Protein AF-X0TI00-F1 (afdb_monomer_lite)

Secondary structure (DSSP, 8-state):
--TTPPPP-EE-TT--EE-BHHHHHHHTTTTHHHHHHHHHHHHHTT--HHHHHHHHHHHHHHHHHHHHHHHHT-PPP-TTS-HHHHHHHHHHHHHHHHHHTT-----S-SS---EETTTTEE-

Radius of gyration: 17.73 Å; chains: 1; bounding box: 41×37×48 Å

Structure (mmCIF, N/CA/C/O backbone):
data_AF-X0TI00-F1
#
_entry.id   AF-X0TI00-F1
#
loop_
_atom_site.group_PDB
_atom_site.id
_atom_site.type_symbol
_atom_site.label_atom_id
_atom_site.label_alt_id
_atom_site.label_comp_id
_atom_site.label_asym_id
_atom_site.label_entity_id
_atom_site.label_seq_id
_atom_site.pdbx_PDB_ins_code
_atom_site.Cartn_x
_atom_site.Cartn_y
_atom_site.Cartn_z
_atom_site.occupancy
_atom_site.B_iso_or_equiv
_atom_site.auth_seq_id
_atom_site.auth_comp_id
_atom_site.auth_asym_id
_atom_site.auth_atom_id
_atom_site.pdbx_PDB_model_num
ATOM 1 N N . MET A 1 1 ? -0.101 10.094 4.290 1.00 63.88 1 MET A N 1
ATOM 2 C CA . MET A 1 1 ? 0.930 9.108 4.733 1.00 63.88 1 MET A CA 1
ATOM 3 C C . MET A 1 1 ? 2.326 9.574 4.322 1.00 63.88 1 MET A C 1
ATOM 5 O O . MET A 1 1 ? 2.470 10.049 3.206 1.00 63.88 1 MET A O 1
ATOM 9 N N . SER A 1 2 ? 3.356 9.437 5.170 1.00 66.12 2 SER A N 1
ATOM 10 C CA . SER A 1 2 ? 4.733 9.831 4.799 1.00 66.12 2 SER A CA 1
ATOM 11 C C . SER A 1 2 ? 5.463 8.713 4.049 1.00 66.12 2 SER A C 1
ATOM 13 O O . SER A 1 2 ? 5.504 7.576 4.520 1.00 66.12 2 SER A O 1
ATOM 15 N N . LYS A 1 3 ? 6.103 9.070 2.929 1.00 73.06 3 LYS A N 1
ATOM 16 C CA . LYS A 1 3 ? 6.924 8.1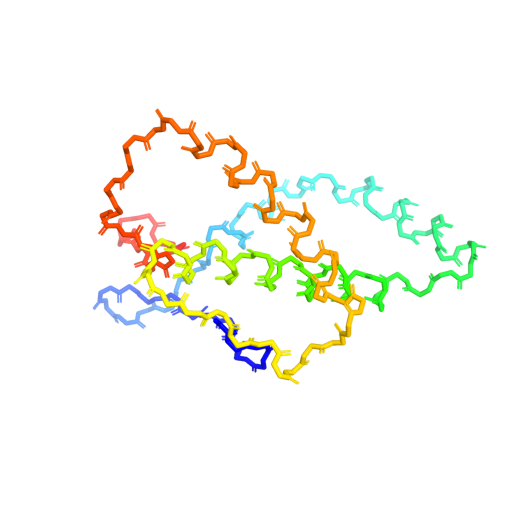96 2.071 1.00 73.06 3 LYS A CA 1
ATOM 17 C C . LYS A 1 3 ? 8.076 7.504 2.810 1.00 73.06 3 LYS A C 1
ATOM 19 O O . LYS A 1 3 ? 8.490 6.418 2.420 1.00 73.06 3 LYS A O 1
ATOM 24 N N . TYR A 1 4 ? 8.590 8.122 3.873 1.00 78.38 4 TYR A N 1
ATOM 25 C CA . TYR A 1 4 ? 9.766 7.644 4.610 1.00 78.38 4 TYR A CA 1
ATOM 26 C C . TYR A 1 4 ? 9.416 6.935 5.923 1.00 78.38 4 TYR A C 1
ATOM 28 O O . TYR A 1 4 ? 10.308 6.484 6.644 1.00 78.38 4 TYR A O 1
ATOM 36 N N . LYS A 1 5 ? 8.128 6.8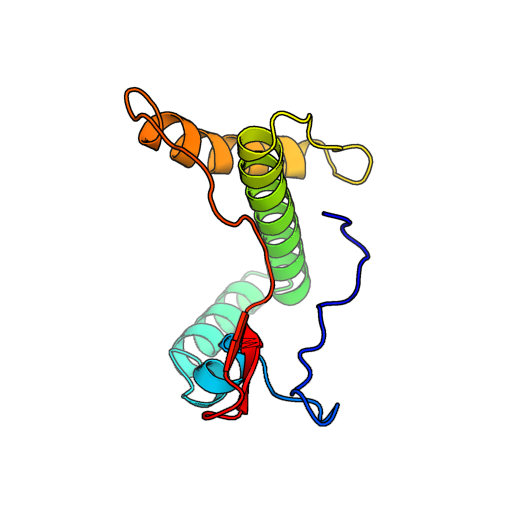47 6.276 1.00 78.06 5 LYS A N 1
ATOM 37 C CA . LYS A 1 5 ? 7.708 6.233 7.535 1.00 78.06 5 LYS A CA 1
ATOM 38 C C . LYS A 1 5 ? 7.875 4.717 7.449 1.00 78.06 5 LYS A C 1
ATOM 40 O O . LYS A 1 5 ? 7.387 4.077 6.522 1.00 78.06 5 LYS A O 1
ATOM 45 N N . ALA A 1 6 ? 8.545 4.139 8.444 1.00 79.44 6 ALA A N 1
ATOM 46 C CA . ALA A 1 6 ? 8.646 2.691 8.561 1.00 79.44 6 ALA A CA 1
ATOM 47 C C . ALA A 1 6 ? 7.251 2.057 8.690 1.00 79.44 6 ALA A C 1
ATOM 49 O O . ALA A 1 6 ? 6.353 2.632 9.311 1.00 79.44 6 ALA A O 1
ATOM 50 N N . HIS A 1 7 ? 7.098 0.851 8.139 1.00 80.44 7 HIS A N 1
ATOM 51 C CA . HIS A 1 7 ? 5.859 0.090 8.260 1.00 80.44 7 HIS A CA 1
ATOM 52 C C . HIS A 1 7 ? 5.487 -0.137 9.734 1.00 80.44 7 HIS A C 1
ATOM 54 O O . HIS A 1 7 ? 6.357 -0.326 10.595 1.00 80.44 7 HIS A O 1
ATOM 60 N N . GLN A 1 8 ? 4.185 -0.111 10.018 1.00 87.31 8 GLN A N 1
ATOM 61 C CA . GLN A 1 8 ? 3.651 -0.287 11.361 1.00 87.31 8 GLN A CA 1
ATOM 62 C C . GLN A 1 8 ? 4.031 -1.656 11.945 1.00 87.31 8 GLN A C 1
ATOM 64 O O . GLN A 1 8 ? 4.166 -2.655 11.241 1.00 87.31 8 GLN A O 1
ATOM 69 N N . ARG A 1 9 ? 4.213 -1.703 13.269 1.00 91.94 9 ARG A N 1
ATOM 70 C CA . ARG A 1 9 ? 4.375 -2.950 14.023 1.00 91.94 9 ARG A CA 1
ATOM 71 C C . ARG A 1 9 ? 3.106 -3.230 14.815 1.00 91.94 9 ARG A C 1
ATOM 73 O O . ARG A 1 9 ? 2.652 -2.360 15.556 1.00 91.94 9 ARG A O 1
ATOM 80 N N . TYR A 1 10 ? 2.595 -4.451 14.715 1.00 94.81 10 TYR A N 1
ATOM 81 C CA . TYR A 1 10 ? 1.411 -4.895 15.446 1.00 94.81 10 TYR A CA 1
AT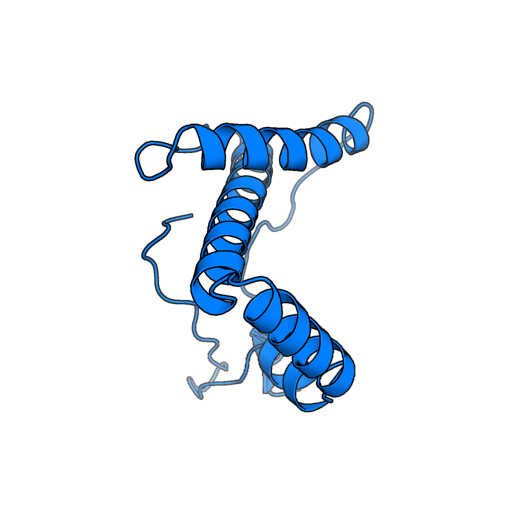OM 82 C C . TYR A 1 10 ? 1.801 -5.537 16.781 1.00 94.81 10 TYR A C 1
ATOM 84 O O . TYR A 1 10 ? 2.764 -6.308 16.862 1.00 94.81 10 TYR A O 1
ATOM 92 N N . ARG A 1 11 ? 1.056 -5.215 17.841 1.00 96.00 11 ARG A N 1
ATOM 93 C CA . ARG A 1 11 ? 1.316 -5.670 19.215 1.00 96.00 11 ARG A CA 1
ATOM 94 C C . ARG A 1 11 ? 0.037 -6.214 19.836 1.00 96.00 11 ARG A C 1
ATOM 96 O O . ARG A 1 11 ? -1.007 -5.588 19.716 1.00 96.00 11 ARG A O 1
ATOM 103 N N . LEU A 1 12 ? 0.122 -7.370 20.485 1.00 95.44 12 LEU A N 1
ATOM 104 C CA . LEU A 1 12 ? -0.980 -7.947 21.256 1.00 95.44 12 LEU A CA 1
ATOM 105 C C . LEU A 1 12 ? -1.193 -7.164 22.562 1.00 95.44 12 LEU A C 1
ATOM 107 O O . LEU A 1 12 ? -0.382 -6.314 22.931 1.00 95.44 12 LEU A O 1
ATOM 111 N N . ALA A 1 13 ? -2.267 -7.478 23.288 1.00 95.25 13 ALA A N 1
ATOM 112 C CA . ALA A 1 13 ? -2.588 -6.850 24.571 1.00 95.25 13 ALA A CA 1
ATOM 113 C C . ALA A 1 13 ? -1.490 -7.043 25.637 1.00 95.25 13 ALA A C 1
ATOM 115 O O . ALA A 1 13 ? -1.326 -6.195 26.508 1.00 95.25 13 ALA A O 1
ATOM 116 N N . ASP A 1 14 ? -0.707 -8.121 25.544 1.00 95.44 14 ASP A N 1
ATOM 117 C CA . ASP A 1 14 ? 0.457 -8.395 26.400 1.00 95.44 14 ASP A CA 1
ATOM 118 C C . ASP A 1 14 ? 1.765 -7.760 25.879 1.00 95.44 14 ASP A C 1
ATOM 120 O O . ASP A 1 14 ? 2.849 -8.057 26.376 1.00 95.44 14 ASP A O 1
ATOM 124 N N . ASN A 1 15 ? 1.668 -6.879 24.875 1.00 94.50 15 ASN A N 1
ATOM 125 C CA . ASN A 1 15 ? 2.770 -6.198 24.193 1.00 94.50 15 ASN A CA 1
ATOM 126 C C . ASN A 1 15 ? 3.673 -7.106 23.328 1.00 94.50 15 ASN A C 1
ATOM 128 O O . ASN A 1 15 ? 4.670 -6.634 22.763 1.00 94.50 15 ASN A O 1
ATOM 132 N N . THR A 1 16 ? 3.316 -8.383 23.156 1.00 96.12 16 THR A N 1
ATOM 133 C CA . THR A 1 16 ? 4.006 -9.297 22.238 1.00 96.12 16 THR A CA 1
ATOM 134 C C . THR A 1 16 ? 3.847 -8.819 20.796 1.00 96.12 16 THR A C 1
ATOM 136 O O . THR A 1 16 ? 2.748 -8.479 20.356 1.00 96.12 16 THR A O 1
ATOM 139 N N . ILE A 1 17 ? 4.941 -8.804 20.031 1.00 95.94 17 ILE A N 1
ATOM 140 C CA . ILE A 1 17 ? 4.906 -8.466 18.602 1.00 95.94 17 ILE A CA 1
ATOM 141 C C . ILE A 1 17 ? 4.238 -9.610 17.837 1.00 95.94 17 ILE A C 1
ATOM 143 O O . ILE A 1 17 ? 4.607 -10.771 18.008 1.00 95.94 17 ILE A O 1
ATOM 147 N N . CYS A 1 18 ? 3.291 -9.276 16.964 1.00 94.88 18 CYS A N 1
ATOM 148 C CA . CYS A 1 18 ? 2.615 -10.241 16.102 1.00 94.88 18 CYS A CA 1
ATOM 149 C C . CYS A 1 18 ? 2.802 -9.895 14.612 1.00 94.88 18 CYS A C 1
ATOM 151 O O . CYS A 1 18 ? 3.073 -8.738 14.276 1.00 94.88 18 CYS A O 1
ATOM 153 N N . PRO A 1 19 ? 2.725 -10.891 13.710 1.00 95.19 19 PRO A N 1
ATOM 154 C CA . PRO A 1 19 ? 2.868 -10.661 12.277 1.00 95.19 19 PRO A CA 1
ATOM 155 C C . PRO A 1 19 ? 1.679 -9.887 11.695 1.00 95.19 19 PRO A C 1
ATOM 157 O O . PRO A 1 19 ? 0.552 -9.987 12.181 1.00 95.19 19 PRO A O 1
ATOM 160 N N . GLY A 1 20 ? 1.945 -9.162 10.606 1.00 93.88 20 GLY A N 1
ATOM 161 C CA . GLY A 1 20 ? 0.912 -8.571 9.759 1.00 93.88 20 GLY A CA 1
ATOM 162 C C . GLY A 1 20 ? 0.169 -9.630 8.933 1.00 93.88 20 GLY A C 1
ATOM 163 O O . GLY A 1 20 ? 0.748 -10.674 8.613 1.00 93.88 20 GLY A O 1
ATOM 164 N N . VAL A 1 21 ? -1.071 -9.353 8.517 1.00 93.00 21 VAL A N 1
ATOM 165 C CA . VAL A 1 21 ? -1.860 -10.233 7.631 1.00 93.00 21 VAL A CA 1
ATOM 166 C C . VAL A 1 21 ? -1.062 -10.598 6.380 1.00 93.00 21 VAL A C 1
ATOM 168 O O . VAL A 1 21 ? -0.957 -11.774 6.037 1.00 93.00 21 VAL A O 1
ATOM 171 N N . THR A 1 22 ? -0.429 -9.612 5.742 1.00 88.56 22 THR A N 1
ATOM 172 C CA . THR A 1 22 ? 0.378 -9.800 4.527 1.00 88.56 22 THR A CA 1
ATOM 173 C C . THR A 1 22 ? 1.602 -10.684 4.756 1.00 88.56 22 THR A C 1
ATOM 175 O O . THR A 1 22 ? 1.965 -11.465 3.875 1.00 88.56 22 THR A O 1
ATOM 178 N N . THR A 1 23 ? 2.211 -10.631 5.944 1.00 90.44 23 THR A N 1
ATOM 179 C CA . THR A 1 23 ? 3.294 -11.543 6.335 1.00 90.44 23 THR A CA 1
ATOM 180 C C . THR A 1 23 ? 2.780 -12.976 6.420 1.00 90.44 23 THR A C 1
ATOM 182 O O . THR A 1 23 ? 3.393 -13.877 5.850 1.00 90.44 23 THR A O 1
ATOM 185 N N . VAL A 1 24 ? 1.640 -13.193 7.085 1.00 89.75 24 VAL A N 1
ATOM 186 C CA . VAL A 1 24 ? 1.034 -14.527 7.224 1.00 89.75 24 VAL A CA 1
ATOM 187 C C . VAL A 1 24 ? 0.654 -15.094 5.855 1.00 89.75 24 VAL A C 1
ATOM 189 O O . VAL A 1 24 ? 1.032 -16.217 5.526 1.00 89.75 24 VAL A O 1
ATOM 192 N N . THR A 1 25 ? -0.027 -14.316 5.010 1.00 87.00 25 THR A N 1
ATOM 193 C CA . THR A 1 25 ? -0.433 -14.772 3.671 1.00 87.00 25 THR A CA 1
ATOM 194 C C . THR A 1 25 ? 0.750 -14.903 2.712 1.00 87.00 25 THR A C 1
ATOM 196 O O . THR A 1 25 ? 0.742 -15.768 1.841 1.00 87.00 25 THR A O 1
ATOM 199 N N . GLY A 1 26 ? 1.806 -14.103 2.875 1.00 82.44 26 GLY A N 1
ATOM 200 C CA . GLY A 1 26 ? 3.027 -14.185 2.067 1.00 82.44 26 GLY A CA 1
ATOM 201 C C . GLY A 1 26 ? 3.804 -15.495 2.256 1.00 82.44 26 GLY A C 1
ATOM 202 O O . GLY A 1 26 ? 4.502 -15.951 1.339 1.00 82.44 26 GLY A O 1
ATOM 203 N N . ILE A 1 27 ? 3.647 -16.147 3.414 1.00 78.44 27 ILE A N 1
ATOM 204 C CA . ILE A 1 27 ? 4.192 -17.488 3.675 1.00 78.44 27 ILE A CA 1
ATOM 205 C C . ILE A 1 27 ? 3.498 -18.539 2.800 1.00 78.44 27 ILE A C 1
ATOM 207 O O . ILE A 1 27 ? 4.169 -19.452 2.322 1.00 78.44 27 ILE A O 1
ATOM 211 N N . LEU A 1 28 ? 2.207 -18.363 2.487 1.00 72.19 28 LEU A N 1
ATOM 212 C CA . LEU A 1 28 ? 1.437 -19.272 1.622 1.00 72.19 28 LEU A CA 1
ATOM 213 C C . LEU A 1 28 ? 1.947 -19.295 0.169 1.00 72.19 28 LEU A C 1
ATOM 215 O O . LEU A 1 28 ? 1.489 -20.096 -0.641 1.00 72.19 28 LEU A O 1
ATOM 219 N N . GLY A 1 29 ? 2.918 -18.440 -0.173 1.00 63.88 29 GLY A N 1
ATOM 220 C CA . GLY A 1 29 ? 3.723 -18.586 -1.385 1.00 63.88 29 GLY A CA 1
ATOM 221 C C . GLY A 1 29 ? 2.993 -18.249 -2.681 1.00 63.88 29 GLY A C 1
ATOM 222 O O . GLY A 1 29 ? 3.507 -18.577 -3.754 1.00 63.88 29 GLY A O 1
ATOM 223 N N . MET A 1 30 ? 1.833 -17.588 -2.597 1.00 61.22 30 MET A N 1
ATOM 224 C CA . MET A 1 30 ? 1.006 -17.264 -3.757 1.00 61.22 30 MET A CA 1
ATOM 225 C C . MET A 1 30 ? 1.850 -16.608 -4.857 1.00 61.22 30 MET A C 1
ATOM 227 O O . MET A 1 30 ? 2.482 -15.573 -4.658 1.00 61.22 30 MET A O 1
ATOM 231 N N . ASN A 1 31 ? 1.873 -17.252 -6.025 1.00 68.31 31 ASN A N 1
ATOM 232 C CA . ASN A 1 31 ? 2.479 -16.769 -7.267 1.00 68.31 31 ASN A CA 1
ATOM 233 C C . ASN A 1 31 ? 4.000 -16.510 -7.266 1.00 68.31 31 ASN A C 1
ATOM 235 O O . ASN A 1 31 ? 4.500 -15.960 -8.248 1.00 68.31 31 ASN A O 1
ATOM 239 N N . LYS A 1 32 ? 4.776 -16.967 -6.265 1.00 78.25 32 LYS A N 1
ATOM 240 C CA . LYS A 1 32 ? 6.243 -16.744 -6.230 1.00 78.25 32 LYS A CA 1
ATOM 241 C C . LYS A 1 32 ? 6.957 -17.232 -7.497 1.00 78.25 32 LYS A C 1
ATOM 243 O O . LYS A 1 32 ? 7.768 -16.504 -8.057 1.00 78.25 32 LYS A O 1
ATOM 248 N N . GLY A 1 33 ? 6.616 -18.420 -8.002 1.00 84.69 33 GLY A N 1
ATOM 249 C CA . GLY A 1 33 ? 7.233 -18.961 -9.222 1.00 84.69 33 GLY A CA 1
ATOM 250 C C . GLY A 1 33 ? 6.953 -18.127 -10.480 1.00 84.69 33 GLY A C 1
ATOM 251 O O . GLY A 1 33 ? 7.840 -17.938 -11.310 1.00 84.69 33 GLY A O 1
ATOM 252 N N . VAL A 1 34 ? 5.739 -17.584 -10.608 1.00 88.81 34 VAL A N 1
ATOM 253 C CA . VAL A 1 34 ? 5.352 -16.728 -11.742 1.00 88.81 34 VAL A CA 1
ATOM 254 C C . VAL A 1 34 ? 6.041 -15.366 -11.645 1.00 88.81 34 VAL A C 1
ATOM 256 O O . VAL A 1 34 ? 6.575 -14.880 -12.640 1.00 88.81 34 VAL A O 1
ATOM 259 N N . LEU A 1 35 ? 6.100 -14.783 -10.444 1.00 89.62 35 LEU A N 1
ATOM 260 C CA . LEU A 1 35 ? 6.757 -13.498 -10.202 1.00 89.62 35 LEU A CA 1
ATOM 261 C C . LEU A 1 35 ? 8.274 -13.565 -10.423 1.00 89.62 35 LEU A C 1
ATOM 263 O O . LEU A 1 35 ? 8.838 -12.636 -10.992 1.00 89.62 35 LEU A O 1
ATOM 267 N N . VAL A 1 36 ? 8.929 -14.676 -10.068 1.00 91.38 36 VAL A N 1
ATOM 268 C CA . VAL A 1 36 ? 10.359 -14.889 -10.362 1.00 91.38 36 VAL A CA 1
ATOM 269 C C . VAL A 1 36 ? 10.614 -14.925 -11.871 1.00 91.38 36 VAL A C 1
ATOM 271 O O . VAL A 1 36 ? 11.535 -14.268 -12.354 1.00 91.38 36 VAL A O 1
ATOM 274 N N . ARG A 1 37 ? 9.779 -15.640 -12.641 1.00 94.00 37 ARG A N 1
ATOM 275 C CA . ARG A 1 37 ? 9.889 -15.665 -14.112 1.00 94.00 37 ARG A CA 1
ATOM 276 C C . ARG A 1 37 ? 9.655 -14.285 -14.723 1.00 94.00 37 ARG A C 1
ATOM 278 O O . ARG A 1 37 ? 10.375 -13.895 -15.636 1.00 94.00 37 ARG A O 1
ATOM 285 N N . TRP A 1 38 ? 8.670 -13.543 -14.216 1.00 94.88 38 TRP A N 1
ATOM 286 C CA . TRP A 1 38 ? 8.414 -12.167 -14.638 1.00 94.88 38 TRP A CA 1
ATOM 287 C C . TRP A 1 38 ? 9.614 -11.254 -14.362 1.00 94.88 38 TRP A C 1
ATOM 289 O O . TRP A 1 38 ? 10.051 -10.557 -15.275 1.00 94.88 38 TRP A O 1
ATOM 299 N N . ALA A 1 39 ? 10.181 -11.310 -13.152 1.00 94.38 39 ALA A N 1
ATOM 300 C CA . ALA A 1 39 ? 11.332 -10.500 -12.761 1.00 94.38 39 ALA A CA 1
ATOM 301 C C . ALA A 1 39 ? 12.559 -10.805 -13.635 1.00 94.38 39 ALA A C 1
ATOM 303 O O . ALA A 1 39 ? 13.233 -9.889 -14.100 1.00 94.38 39 ALA A O 1
ATOM 304 N N . ASN A 1 40 ? 12.809 -12.086 -13.928 1.00 95.94 40 ASN A N 1
ATOM 305 C CA . ASN A 1 40 ? 13.880 -12.482 -14.839 1.00 95.94 40 ASN A CA 1
ATOM 306 C C . ASN A 1 40 ? 13.654 -11.949 -16.260 1.00 95.94 40 ASN A C 1
ATOM 308 O O . ASN A 1 40 ? 14.580 -11.394 -16.844 1.00 95.94 40 ASN A O 1
ATOM 312 N N . ARG A 1 41 ? 12.429 -12.059 -16.790 1.00 97.44 41 ARG A N 1
ATOM 313 C CA . ARG A 1 41 ? 12.098 -11.558 -18.129 1.00 97.44 41 ARG A CA 1
ATOM 314 C C . ARG A 1 41 ? 12.377 -10.060 -18.261 1.00 97.44 41 ARG A C 1
ATOM 316 O O . ARG A 1 41 ? 13.080 -9.671 -19.183 1.00 97.44 41 ARG A O 1
ATOM 323 N N . ILE A 1 42 ? 11.879 -9.233 -17.341 1.00 96.88 42 ILE A N 1
ATOM 324 C CA . ILE A 1 42 ? 12.122 -7.781 -17.411 1.00 96.88 42 ILE A CA 1
ATOM 325 C C . ILE A 1 42 ? 13.602 -7.436 -17.181 1.00 96.88 42 ILE A C 1
ATOM 327 O O . ILE A 1 42 ? 14.112 -6.495 -17.780 1.00 96.88 42 ILE A O 1
ATOM 331 N N . GLY A 1 43 ? 14.320 -8.238 -16.388 1.00 97.00 43 GLY A N 1
ATOM 332 C CA . GLY A 1 43 ? 15.771 -8.120 -16.242 1.00 97.00 43 GLY A CA 1
ATOM 333 C C . GLY A 1 43 ? 16.521 -8.383 -17.552 1.00 97.00 43 GLY A C 1
ATOM 334 O O . GLY A 1 43 ? 17.436 -7.638 -17.892 1.00 97.00 43 GLY A O 1
ATOM 335 N N . LEU A 1 44 ? 16.101 -9.391 -18.327 1.00 97.44 44 LEU A N 1
ATOM 336 C CA . LEU A 1 44 ? 16.640 -9.668 -19.667 1.00 97.44 44 LEU A CA 1
ATOM 337 C C . LEU A 1 44 ? 16.306 -8.561 -20.682 1.00 97.44 44 LEU A C 1
ATOM 339 O O . LEU A 1 44 ? 17.053 -8.371 -21.637 1.00 97.44 44 LEU A O 1
ATOM 343 N N . GLU A 1 45 ? 15.231 -7.802 -20.459 1.00 97.44 45 GLU A N 1
ATOM 344 C CA . GLU A 1 45 ? 14.885 -6.587 -21.217 1.00 97.44 45 GLU A CA 1
ATOM 345 C C . GLU A 1 45 ? 15.717 -5.356 -20.781 1.00 97.44 45 GLU A C 1
ATOM 347 O O . GLU A 1 45 ? 15.540 -4.265 -21.319 1.00 97.44 45 GLU A O 1
ATOM 352 N N . GLY A 1 46 ? 16.635 -5.511 -19.816 1.00 97.25 46 GLY A N 1
ATOM 353 C CA . GLY A 1 46 ? 17.497 -4.439 -19.309 1.00 97.25 46 GLY A CA 1
ATOM 354 C C . GLY A 1 46 ? 16.860 -3.573 -18.216 1.00 97.25 46 GLY A C 1
ATOM 355 O O . GLY A 1 46 ? 17.401 -2.522 -17.874 1.00 97.25 46 GLY A O 1
ATOM 356 N N . ILE A 1 47 ? 15.720 -3.989 -17.658 1.00 97.38 47 ILE A N 1
ATOM 357 C CA . ILE A 1 47 ? 15.013 -3.260 -16.602 1.00 97.38 47 ILE A CA 1
ATOM 358 C C . ILE A 1 47 ? 15.476 -3.761 -15.232 1.00 97.38 47 ILE A C 1
ATOM 360 O O . ILE A 1 47 ? 15.344 -4.938 -14.901 1.00 97.38 47 ILE A O 1
ATOM 364 N N . ASP A 1 48 ? 15.947 -2.842 -14.390 1.00 96.62 48 ASP A N 1
ATOM 365 C CA . ASP A 1 48 ? 16.181 -3.109 -12.970 1.00 96.62 48 ASP A CA 1
ATOM 366 C C . ASP A 1 48 ? 14.832 -3.316 -12.260 1.00 96.62 48 ASP A C 1
ATOM 368 O O . ASP A 1 48 ? 14.092 -2.364 -11.984 1.00 96.62 48 ASP A O 1
ATOM 372 N N . SER A 1 49 ? 14.493 -4.580 -11.992 1.00 94.69 49 SER A N 1
ATOM 373 C CA . SER A 1 49 ? 13.210 -4.965 -11.403 1.00 94.69 49 SER A CA 1
ATOM 374 C C . SER A 1 49 ? 12.983 -4.353 -10.023 1.00 94.69 49 SER A C 1
ATOM 376 O O . SER A 1 49 ? 11.842 -4.046 -9.685 1.00 94.69 49 SER A O 1
ATOM 378 N N . SER A 1 50 ? 14.045 -4.155 -9.237 1.00 93.88 50 SER A N 1
ATOM 379 C CA . SER A 1 50 ? 13.943 -3.596 -7.887 1.00 93.88 50 SER A CA 1
ATOM 380 C C . SER A 1 50 ? 13.519 -2.133 -7.960 1.00 93.88 50 SER A C 1
ATOM 382 O O . SER A 1 50 ? 12.480 -1.762 -7.419 1.00 93.88 50 SER A O 1
ATOM 384 N N . LYS A 1 51 ? 14.232 -1.327 -8.760 1.00 95.19 51 LYS A N 1
ATOM 385 C CA . LYS A 1 51 ? 13.868 0.084 -8.985 1.00 95.19 51 LYS A CA 1
ATOM 386 C C . LYS A 1 51 ? 12.491 0.234 -9.622 1.00 95.19 51 LYS A C 1
ATOM 388 O O . LYS A 1 51 ? 11.749 1.159 -9.291 1.00 95.19 51 LYS A O 1
ATOM 393 N N . TYR A 1 52 ? 12.144 -0.666 -10.543 1.00 94.88 52 TYR A N 1
ATOM 394 C CA . TYR A 1 52 ? 10.832 -0.664 -11.178 1.00 94.88 52 TYR A CA 1
ATOM 395 C C . TYR A 1 52 ? 9.717 -0.856 -10.146 1.00 94.88 52 TYR A C 1
ATOM 397 O O . TYR A 1 52 ? 8.768 -0.069 -10.125 1.00 94.88 52 TYR A O 1
ATOM 405 N N . VAL A 1 53 ? 9.830 -1.875 -9.288 1.00 93.62 53 VAL A N 1
ATOM 406 C CA . VAL A 1 53 ? 8.836 -2.172 -8.248 1.00 93.62 53 VAL A CA 1
ATOM 407 C C . VAL A 1 53 ? 8.767 -1.047 -7.217 1.00 93.62 53 VAL A C 1
ATOM 409 O O . VAL A 1 53 ? 7.660 -0.618 -6.905 1.00 93.62 53 VAL A O 1
ATOM 412 N N . ASP A 1 54 ? 9.899 -0.496 -6.774 1.00 93.00 54 ASP A N 1
ATOM 413 C CA . ASP A 1 54 ? 9.935 0.617 -5.810 1.00 93.00 54 ASP A CA 1
ATOM 414 C C . ASP A 1 54 ? 9.234 1.875 -6.347 1.00 93.00 54 ASP A C 1
ATOM 416 O O . ASP A 1 54 ? 8.461 2.533 -5.640 1.00 93.00 54 ASP A O 1
ATOM 420 N N . SER A 1 55 ? 9.427 2.181 -7.635 1.00 93.62 55 SER A N 1
ATOM 421 C CA . SER A 1 55 ? 8.689 3.255 -8.308 1.00 93.62 55 SER A CA 1
ATOM 422 C C . SER A 1 55 ? 7.182 2.978 -8.327 1.00 93.62 55 SER A C 1
ATOM 424 O O . SER A 1 55 ? 6.386 3.878 -8.060 1.00 93.62 55 SER A O 1
ATOM 426 N N . LYS A 1 56 ? 6.751 1.736 -8.602 1.00 95.31 56 LYS A N 1
ATOM 427 C CA . LYS A 1 56 ? 5.316 1.396 -8.573 1.00 95.31 56 LYS A CA 1
ATOM 428 C C . LYS A 1 56 ? 4.741 1.431 -7.157 1.00 95.31 56 LYS A C 1
ATOM 430 O O . LYS A 1 56 ? 3.613 1.887 -6.996 1.00 95.31 56 LYS A O 1
ATOM 435 N N . ALA A 1 57 ? 5.506 1.004 -6.156 1.00 93.62 57 ALA A N 1
ATOM 436 C CA . ALA A 1 57 ? 5.112 1.070 -4.754 1.00 93.62 57 ALA A CA 1
ATOM 437 C C . ALA A 1 57 ? 4.907 2.524 -4.307 1.00 93.62 57 ALA A C 1
ATOM 439 O O . ALA A 1 57 ? 3.895 2.827 -3.688 1.00 93.62 57 ALA A O 1
ATOM 440 N N . THR A 1 58 ? 5.799 3.438 -4.706 1.00 94.69 58 THR A N 1
ATOM 441 C CA . THR A 1 58 ? 5.671 4.879 -4.419 1.00 94.69 58 THR A CA 1
ATOM 442 C C . THR A 1 58 ? 4.360 5.453 -4.964 1.00 94.69 58 THR A C 1
ATOM 444 O O . THR A 1 58 ? 3.636 6.138 -4.244 1.00 94.69 58 THR A O 1
ATOM 447 N N . ILE A 1 59 ? 4.021 5.124 -6.213 1.00 96.56 59 ILE A N 1
ATOM 448 C CA . ILE A 1 59 ? 2.772 5.560 -6.857 1.00 96.56 59 ILE A CA 1
ATOM 449 C C . ILE A 1 59 ? 1.548 4.988 -6.135 1.00 96.56 59 ILE A C 1
ATOM 451 O O . ILE A 1 59 ? 0.583 5.710 -5.900 1.00 96.56 59 ILE A O 1
ATOM 455 N N . GLY A 1 60 ? 1.591 3.705 -5.763 1.00 95.25 60 GLY A N 1
ATOM 456 C CA . GLY A 1 60 ? 0.520 3.060 -5.002 1.00 95.25 60 GLY A CA 1
ATOM 457 C C . GLY A 1 60 ? 0.295 3.721 -3.641 1.00 95.25 60 GLY A C 1
ATOM 458 O O . GLY A 1 60 ? -0.840 4.042 -3.302 1.00 95.25 60 GLY A O 1
ATOM 459 N N . THR A 1 61 ? 1.369 4.001 -2.901 1.00 94.56 61 THR A N 1
ATOM 460 C CA . THR A 1 61 ? 1.310 4.708 -1.613 1.00 94.56 61 THR A CA 1
ATOM 461 C C . THR A 1 61 ? 0.651 6.077 -1.749 1.00 94.56 61 THR A C 1
ATOM 463 O O . THR A 1 61 ? -0.219 6.416 -0.948 1.00 94.56 61 THR A O 1
ATOM 466 N N . LEU A 1 62 ? 1.019 6.855 -2.773 1.00 96.75 62 LEU A N 1
ATOM 467 C CA . LEU A 1 62 ? 0.414 8.167 -2.997 1.00 96.75 62 LEU A CA 1
ATOM 468 C C . LEU A 1 62 ? -1.066 8.055 -3.394 1.00 96.75 62 LEU A C 1
ATOM 470 O O . LEU A 1 62 ? -1.886 8.813 -2.889 1.00 96.75 62 LEU A O 1
ATOM 474 N N . ALA A 1 63 ? -1.432 7.082 -4.233 1.00 97.38 63 ALA A N 1
ATOM 475 C CA . ALA A 1 63 ? -2.829 6.856 -4.604 1.00 97.38 63 ALA A CA 1
ATOM 476 C C . ALA A 1 63 ? -3.698 6.481 -3.388 1.00 97.38 63 ALA A C 1
ATOM 478 O O . ALA A 1 63 ? -4.810 6.986 -3.246 1.00 97.38 63 ALA A O 1
ATOM 479 N N . HIS A 1 64 ? -3.184 5.637 -2.485 1.00 96.06 64 HIS A N 1
ATOM 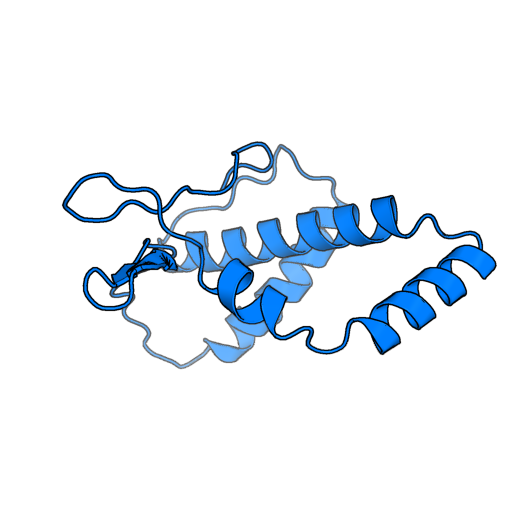480 C CA . HIS A 1 64 ? -3.853 5.323 -1.218 1.00 96.06 64 HIS A CA 1
ATOM 481 C C . HIS A 1 64 ? -3.986 6.556 -0.318 1.00 96.06 64 HIS A C 1
ATOM 483 O O . HIS A 1 64 ? -5.049 6.761 0.270 1.00 96.06 64 HIS A O 1
ATOM 489 N N . ALA A 1 65 ? -2.946 7.394 -0.238 1.00 96.12 65 ALA A N 1
ATOM 490 C CA . ALA A 1 65 ? -3.009 8.653 0.499 1.00 96.12 65 ALA A CA 1
ATOM 491 C C . ALA A 1 65 ? -4.105 9.574 -0.060 1.00 96.12 65 ALA A C 1
ATOM 493 O O . ALA A 1 65 ? -4.940 10.023 0.708 1.00 96.12 65 ALA A O 1
ATOM 494 N N . MET A 1 66 ? -4.198 9.742 -1.383 1.00 97.31 66 MET A N 1
ATOM 495 C CA . MET A 1 66 ? -5.247 10.548 -2.029 1.00 97.31 66 MET A CA 1
ATOM 496 C C . MET A 1 66 ? -6.667 10.108 -1.663 1.00 97.31 66 MET A C 1
ATOM 498 O O . MET A 1 66 ? -7.519 10.937 -1.347 1.00 97.31 66 MET A O 1
ATOM 502 N N . VAL A 1 67 ? -6.930 8.800 -1.677 1.00 97.25 67 VAL A N 1
ATOM 503 C CA . VAL A 1 67 ? -8.243 8.264 -1.291 1.00 97.25 67 VAL A CA 1
ATOM 504 C C . VAL A 1 67 ? -8.501 8.450 0.206 1.00 97.25 67 VAL A C 1
ATOM 506 O O . VAL A 1 67 ? -9.588 8.874 0.590 1.00 97.25 67 VAL A O 1
ATOM 509 N N . THR A 1 68 ? -7.503 8.164 1.042 1.00 96.19 68 THR A N 1
ATOM 510 C CA . THR A 1 68 ? -7.576 8.313 2.504 1.00 96.19 68 THR A CA 1
ATOM 511 C C . THR A 1 68 ? -7.868 9.755 2.901 1.00 96.19 68 THR A C 1
ATOM 513 O O . THR A 1 68 ? -8.833 10.019 3.614 1.00 96.19 68 THR A O 1
ATOM 516 N N . ASP A 1 69 ? -7.069 10.685 2.390 1.00 96.06 69 ASP A N 1
ATOM 517 C CA . ASP A 1 69 ? -7.143 12.108 2.693 1.00 96.06 69 ASP A CA 1
ATOM 518 C C . ASP A 1 69 ? -8.481 12.687 2.210 1.00 96.06 69 ASP A C 1
ATOM 520 O O . ASP A 1 69 ? -9.143 13.414 2.949 1.00 96.06 69 ASP A O 1
ATOM 524 N N . LYS A 1 70 ? -8.970 12.258 1.034 1.00 95.25 70 LYS A N 1
ATOM 525 C CA . LYS A 1 70 ? -10.318 12.602 0.564 1.00 95.25 70 LYS A CA 1
ATOM 526 C C . LYS A 1 70 ? -11.407 12.148 1.533 1.00 95.25 70 LYS A C 1
ATOM 528 O O . LYS A 1 70 ? -12.294 12.937 1.851 1.00 95.25 70 LYS A O 1
ATOM 533 N N . LEU A 1 71 ? -11.366 10.891 1.976 1.00 95.19 71 LEU A N 1
ATOM 534 C CA . LEU A 1 71 ? -12.341 10.352 2.931 1.00 95.19 71 LEU A CA 1
ATOM 535 C C . LEU A 1 71 ? -12.278 11.074 4.286 1.00 95.19 71 LEU A C 1
ATOM 537 O O . LEU A 1 71 ? -13.283 11.150 4.987 1.00 95.19 71 LEU A O 1
ATOM 541 N N . GLN A 1 72 ? -11.116 11.627 4.635 1.00 94.50 72 GLN A N 1
ATOM 542 C CA . GLN A 1 72 ? -10.899 12.451 5.826 1.00 94.50 72 GLN A CA 1
ATOM 543 C C . GLN A 1 72 ? -11.218 13.943 5.613 1.00 94.50 72 GLN A C 1
ATOM 545 O O . GLN A 1 72 ? -11.218 14.706 6.578 1.00 94.50 72 GLN A O 1
ATOM 550 N N . GLY A 1 73 ? -11.500 14.374 4.379 1.00 93.56 73 GLY A N 1
ATOM 551 C CA . GLY A 1 73 ? -11.775 15.771 4.041 1.00 93.56 73 GLY A CA 1
ATOM 552 C C . GLY A 1 73 ? -10.546 16.688 4.066 1.00 93.56 73 GLY A C 1
ATOM 553 O O . GLY A 1 73 ? -10.702 17.892 4.265 1.00 93.56 73 GLY A O 1
ATOM 554 N N . ILE A 1 74 ? -9.340 16.144 3.883 1.00 94.75 74 ILE A N 1
ATOM 555 C CA . ILE A 1 74 ? -8.076 16.895 3.847 1.00 94.75 74 ILE A CA 1
ATOM 556 C C . ILE A 1 74 ? -7.394 16.785 2.476 1.00 94.75 74 ILE A C 1
ATOM 558 O O . ILE A 1 74 ? -7.681 15.884 1.689 1.00 94.75 74 ILE A O 1
ATOM 562 N N . GLU A 1 75 ? -6.487 17.717 2.178 1.00 94.62 75 GLU A N 1
ATOM 563 C CA . GLU A 1 75 ? -5.677 17.671 0.957 1.00 94.62 75 GLU A CA 1
ATOM 564 C C . GLU A 1 75 ? -4.437 16.789 1.134 1.00 94.62 75 GLU A C 1
ATOM 566 O O . GLU A 1 75 ? -3.777 16.811 2.175 1.00 94.62 75 GLU A O 1
ATOM 571 N N . THR A 1 76 ? -4.090 16.048 0.081 1.00 95.75 76 THR A N 1
ATOM 572 C CA . THR A 1 76 ? -2.890 15.211 0.062 1.00 95.75 76 THR A CA 1
ATOM 573 C C . THR A 1 76 ? -1.637 16.032 -0.190 1.00 95.75 76 THR A C 1
ATOM 575 O O . THR A 1 76 ? -1.495 16.678 -1.228 1.00 95.75 76 THR A O 1
ATOM 578 N N . ASP A 1 77 ? -0.677 15.930 0.728 1.00 94.50 77 ASP A N 1
ATOM 579 C CA . ASP A 1 77 ? 0.660 16.485 0.541 1.00 94.50 77 ASP A CA 1
ATOM 580 C C . ASP A 1 77 ? 1.447 15.676 -0.502 1.00 94.50 77 ASP A 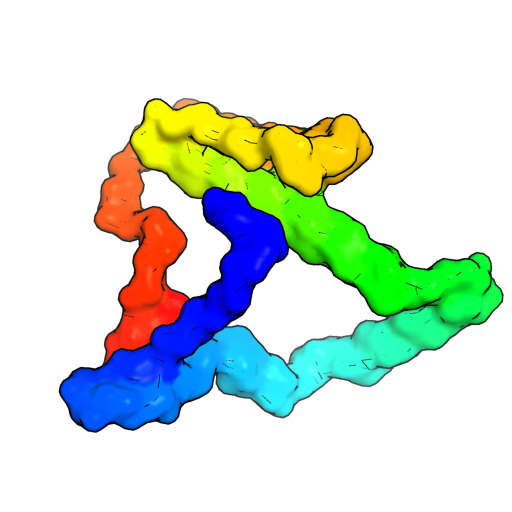C 1
ATOM 582 O O . ASP A 1 77 ? 1.720 14.482 -0.339 1.00 94.50 77 ASP A O 1
ATOM 586 N N . THR A 1 78 ? 1.818 16.354 -1.586 1.00 95.44 78 THR A N 1
ATOM 587 C CA . THR A 1 78 ? 2.539 15.787 -2.731 1.00 95.44 78 THR A CA 1
ATOM 588 C C . THR A 1 78 ? 3.980 16.291 -2.846 1.00 95.44 78 THR A C 1
ATOM 590 O O . THR A 1 78 ? 4.680 15.921 -3.788 1.00 95.44 78 THR A O 1
ATOM 593 N N . SER A 1 79 ? 4.457 17.092 -1.888 1.00 94.12 79 SER A N 1
ATOM 594 C CA . SER A 1 79 ? 5.753 17.786 -1.956 1.00 94.12 79 SER A CA 1
ATOM 595 C C . SER A 1 79 ? 6.969 16.861 -2.145 1.00 94.12 79 SER A C 1
ATOM 597 O O . SER A 1 79 ? 7.931 17.234 -2.816 1.00 94.12 79 SER A O 1
ATOM 599 N N . ASP A 1 80 ? 6.904 15.633 -1.623 1.00 91.81 80 ASP A N 1
ATOM 600 C CA . ASP A 1 80 ? 7.963 14.611 -1.695 1.00 91.81 80 ASP A CA 1
ATOM 601 C C . ASP A 1 80 ? 7.927 13.721 -2.961 1.00 91.81 80 ASP A C 1
ATOM 603 O O . ASP A 1 80 ? 8.709 12.759 -3.094 1.00 91.81 80 ASP A O 1
ATOM 607 N N . TYR A 1 81 ? 6.997 13.987 -3.881 1.00 94.38 81 TYR A N 1
ATOM 608 C CA . TYR A 1 81 ? 6.723 13.144 -5.043 1.00 94.38 81 TYR A CA 1
ATOM 609 C C . TYR A 1 81 ? 7.081 13.845 -6.351 1.00 94.38 81 TYR A C 1
ATOM 611 O O . TYR A 1 81 ? 6.939 15.056 -6.508 1.00 94.38 81 TYR A O 1
ATOM 619 N N . SER A 1 82 ? 7.560 13.068 -7.325 1.00 96.06 82 SER A N 1
ATOM 620 C CA . SER A 1 82 ? 7.798 13.617 -8.658 1.00 96.06 82 SER A CA 1
ATOM 621 C C . SER A 1 82 ? 6.469 13.869 -9.369 1.00 96.06 82 SER A C 1
ATOM 623 O O . SER A 1 82 ? 5.482 13.180 -9.116 1.00 96.06 82 SER A O 1
ATOM 625 N N . LYS A 1 83 ? 6.455 14.789 -10.340 1.00 97.25 83 LYS A N 1
ATOM 626 C CA . LYS A 1 83 ? 5.267 15.031 -11.174 1.00 97.25 83 LYS A CA 1
ATOM 627 C C . LYS A 1 83 ? 4.717 13.744 -11.801 1.00 97.25 83 LYS A C 1
ATOM 629 O O . LYS A 1 83 ? 3.520 13.514 -11.785 1.00 97.25 83 LYS A O 1
ATOM 634 N N . ASN A 1 84 ? 5.596 12.871 -12.292 1.00 97.12 84 ASN A N 1
ATOM 635 C CA . ASN A 1 84 ? 5.179 11.596 -12.869 1.00 97.12 84 ASN A CA 1
ATOM 636 C C . ASN A 1 84 ? 4.570 10.639 -11.827 1.00 97.12 84 ASN A C 1
ATOM 638 O O . ASN A 1 84 ? 3.690 9.853 -12.171 1.00 97.12 84 ASN A O 1
ATOM 642 N N . ASP A 1 85 ? 5.024 10.676 -10.571 1.00 96.81 85 ASP A N 1
ATOM 643 C CA . ASP A 1 85 ? 4.395 9.883 -9.510 1.00 96.81 85 ASP A CA 1
ATOM 644 C C . ASP A 1 85 ? 2.989 10.407 -9.205 1.00 96.81 85 ASP A C 1
ATOM 646 O O . ASP A 1 85 ? 2.061 9.606 -9.102 1.00 96.81 85 ASP A O 1
ATOM 650 N N . ILE A 1 86 ? 2.836 11.736 -9.138 1.00 97.81 86 ILE A N 1
ATOM 651 C CA . ILE A 1 86 ? 1.560 12.426 -8.912 1.00 97.81 86 ILE A CA 1
ATOM 652 C C . ILE A 1 86 ? 0.575 12.097 -10.037 1.00 97.81 86 ILE A C 1
ATOM 654 O O . ILE A 1 86 ? -0.463 11.505 -9.760 1.00 97.81 86 ILE A O 1
ATOM 658 N N . ASP A 1 87 ? 0.940 12.343 -11.299 1.00 98.00 87 ASP A N 1
ATOM 659 C CA . ASP A 1 87 ? 0.072 12.103 -12.463 1.00 98.00 87 ASP A CA 1
ATOM 660 C C . ASP A 1 87 ? -0.437 10.643 -12.501 1.00 98.00 87 ASP A C 1
ATOM 662 O O . ASP A 1 87 ? -1.602 10.356 -12.797 1.00 98.00 87 ASP A O 1
ATOM 666 N N . ARG A 1 88 ? 0.431 9.673 -12.173 1.00 98.06 88 ARG A N 1
ATOM 667 C CA . ARG A 1 88 ? 0.066 8.244 -12.166 1.00 98.06 88 ARG A CA 1
ATOM 668 C C . ARG A 1 88 ? -0.758 7.843 -10.942 1.00 98.06 88 ARG A C 1
ATOM 670 O O . ARG A 1 88 ? -1.613 6.957 -11.060 1.00 98.06 88 ARG A O 1
ATOM 677 N N . ALA A 1 89 ? -0.504 8.453 -9.788 1.00 97.88 89 ALA A N 1
ATOM 678 C CA . ALA A 1 89 ? -1.275 8.227 -8.573 1.00 97.88 89 ALA A CA 1
ATOM 679 C C . ALA A 1 89 ? -2.689 8.803 -8.708 1.00 97.88 89 ALA A C 1
ATOM 681 O O . ALA A 1 89 ? -3.655 8.084 -8.458 1.00 97.88 89 ALA A O 1
ATOM 682 N N . GLU A 1 90 ? -2.820 10.029 -9.220 1.00 97.81 90 GLU A N 1
ATOM 683 C CA . GLU A 1 90 ? -4.106 10.674 -9.504 1.00 97.81 90 GLU A CA 1
ATOM 684 C C . GLU A 1 90 ? -4.944 9.836 -10.463 1.00 97.81 90 GLU A C 1
ATOM 686 O O . GLU A 1 90 ? -6.103 9.541 -10.176 1.00 97.81 90 GLU A O 1
ATOM 691 N N . ASN A 1 91 ? -4.350 9.357 -11.561 1.00 97.50 91 ASN A N 1
ATOM 692 C CA . ASN A 1 91 ? -5.055 8.482 -12.495 1.00 97.50 91 ASN A CA 1
ATOM 693 C C . ASN A 1 91 ? -5.579 7.198 -11.822 1.00 97.50 91 ASN A C 1
ATOM 695 O O . ASN A 1 91 ? -6.645 6.690 -12.173 1.00 97.50 91 ASN A O 1
ATOM 699 N N . SER A 1 92 ? -4.852 6.678 -10.832 1.00 96.94 92 SER A N 1
ATOM 700 C CA . SER A 1 92 ? -5.299 5.526 -10.043 1.00 96.94 92 SER A CA 1
ATOM 701 C C . SER A 1 92 ? -6.452 5.912 -9.103 1.00 96.94 92 SER A C 1
ATOM 703 O O . SER A 1 92 ? -7.481 5.235 -9.088 1.00 96.94 92 SER A O 1
ATOM 705 N N . ALA A 1 93 ? -6.336 7.035 -8.388 1.00 97.75 93 ALA A N 1
ATOM 706 C CA . ALA A 1 93 ? -7.363 7.551 -7.479 1.00 97.75 93 ALA A CA 1
ATOM 707 C C . ALA A 1 93 ? -8.668 7.945 -8.200 1.00 97.75 93 ALA A C 1
ATOM 709 O O . ALA A 1 93 ? -9.759 7.731 -7.667 1.00 97.75 93 ALA A O 1
ATOM 710 N N . LEU A 1 94 ? -8.594 8.418 -9.451 1.00 97.75 94 LEU A N 1
ATOM 711 C CA . LEU A 1 94 ? -9.767 8.696 -10.291 1.00 97.75 94 LEU A CA 1
ATOM 712 C C . LEU A 1 94 ? -10.681 7.475 -10.451 1.00 97.75 94 LEU A C 1
ATOM 714 O O . LEU A 1 94 ? -11.900 7.638 -10.530 1.00 97.75 94 LEU A O 1
ATOM 718 N N . SER A 1 95 ? -10.125 6.259 -10.458 1.00 97.00 95 SER A N 1
ATOM 719 C CA . SER A 1 95 ? -10.926 5.028 -10.518 1.00 97.00 95 SER A CA 1
ATOM 720 C C . SER A 1 95 ? -11.788 4.864 -9.265 1.00 97.00 95 SER A C 1
ATOM 722 O O . SER A 1 95 ? -12.966 4.517 -9.368 1.00 97.00 95 SER A O 1
ATOM 724 N N . TYR A 1 96 ? -11.237 5.188 -8.091 1.00 96.50 96 TYR A N 1
ATOM 725 C CA . TYR A 1 96 ? -11.999 5.224 -6.846 1.00 96.50 96 TYR A CA 1
ATOM 726 C C . TYR A 1 96 ? -13.050 6.345 -6.868 1.00 96.50 96 TYR A C 1
ATOM 728 O O . TYR A 1 96 ? -14.211 6.078 -6.578 1.00 96.50 96 TYR A O 1
ATOM 736 N N . TYR A 1 97 ? -12.715 7.568 -7.301 1.00 95.62 97 TYR A N 1
ATOM 737 C CA . TYR A 1 97 ? -13.687 8.677 -7.362 1.00 95.62 97 TYR A CA 1
ATOM 738 C C . TYR A 1 97 ? -14.831 8.419 -8.347 1.00 95.62 97 TYR A C 1
ATOM 740 O O . TYR A 1 97 ? -15.964 8.854 -8.138 1.00 95.62 97 TYR A O 1
ATOM 748 N N . ALA A 1 98 ? -14.549 7.726 -9.450 1.00 97.50 98 ALA A N 1
ATOM 749 C CA . ALA A 1 98 ? -15.576 7.275 -10.374 1.00 97.50 98 ALA A CA 1
ATOM 750 C C . ALA A 1 98 ? -16.496 6.243 -9.713 1.00 97.50 98 ALA A C 1
ATOM 752 O O . ALA A 1 98 ? -17.713 6.358 -9.840 1.00 97.50 98 ALA A O 1
ATOM 753 N N . TRP A 1 99 ? -15.925 5.282 -8.982 1.00 96.69 99 TRP A N 1
ATOM 754 C CA . TRP A 1 99 ? -16.693 4.296 -8.231 1.00 96.69 99 TRP A CA 1
ATOM 755 C C . TRP A 1 99 ? -17.525 4.930 -7.110 1.00 96.69 99 TRP A C 1
ATOM 757 O O . TRP A 1 99 ? -18.687 4.576 -6.960 1.00 96.69 99 TRP A O 1
ATOM 767 N N . GLU A 1 100 ? -16.981 5.871 -6.348 1.00 96.31 100 GLU A N 1
ATOM 768 C CA . GLU A 1 100 ? -17.648 6.532 -5.219 1.00 96.31 100 GLU A CA 1
ATOM 769 C C . GLU A 1 100 ? -18.851 7.381 -5.654 1.00 96.31 100 GLU A C 1
ATOM 771 O O . GLU A 1 100 ? -19.816 7.544 -4.912 1.00 96.31 100 GLU A O 1
ATOM 776 N N . ARG A 1 101 ? -18.827 7.912 -6.878 1.00 95.88 101 ARG A N 1
ATOM 777 C CA . ARG A 1 101 ? -19.843 8.838 -7.383 1.00 95.88 101 ARG A CA 1
ATOM 778 C C . ARG A 1 101 ? -21.264 8.287 -7.241 1.00 95.88 101 ARG A C 1
ATOM 780 O O . ARG A 1 101 ? -21.577 7.196 -7.716 1.00 95.88 101 ARG A O 1
ATOM 787 N N . GLY A 1 102 ? -22.135 9.090 -6.632 1.00 95.88 102 GLY A N 1
ATOM 788 C CA . GLY A 1 102 ? -23.536 8.733 -6.404 1.00 95.88 102 GLY A CA 1
ATOM 789 C C . GLY A 1 102 ? -23.754 7.739 -5.260 1.00 95.88 102 GLY A C 1
ATOM 790 O O . GLY A 1 102 ? -24.860 7.220 -5.134 1.00 95.88 102 GLY A O 1
ATOM 791 N N . LYS A 1 103 ? -22.728 7.458 -4.447 1.00 96.44 103 LYS A N 1
ATOM 792 C CA . LYS A 1 103 ? -22.845 6.687 -3.207 1.00 96.44 103 LYS A CA 1
ATOM 793 C C . LYS A 1 103 ? -22.733 7.621 -2.009 1.00 96.44 103 LYS A C 1
ATOM 795 O O . LYS A 1 103 ? -21.952 8.567 -2.025 1.00 96.44 103 LYS A O 1
ATOM 800 N N . GLU A 1 104 ? -23.499 7.317 -0.974 1.00 94.12 104 GLU A N 1
ATOM 801 C CA . GLU A 1 104 ? -23.318 7.898 0.350 1.00 94.12 104 GLU A CA 1
ATOM 802 C C . GLU A 1 104 ? -22.350 6.997 1.121 1.00 94.12 104 GLU A C 1
ATOM 804 O O . GLU A 1 104 ? -22.608 5.803 1.290 1.00 94.12 104 GLU A O 1
ATOM 809 N N . ILE A 1 105 ? -21.193 7.543 1.496 1.00 93.31 105 ILE A N 1
ATOM 810 C CA . ILE A 1 105 ? -20.154 6.829 2.239 1.00 93.31 105 ILE A CA 1
ATOM 811 C C . ILE A 1 105 ? -19.930 7.575 3.549 1.00 93.31 105 ILE A C 1
ATOM 813 O O . ILE A 1 105 ? -19.531 8.736 3.537 1.00 93.31 105 ILE A O 1
ATOM 817 N N . GLU A 1 106 ? -20.156 6.885 4.663 1.00 93.94 106 GLU A N 1
ATOM 818 C CA . GLU A 1 106 ? -19.811 7.346 6.006 1.00 93.94 106 GLU A CA 1
ATOM 819 C C . GLU A 1 106 ? -18.620 6.515 6.515 1.00 93.94 1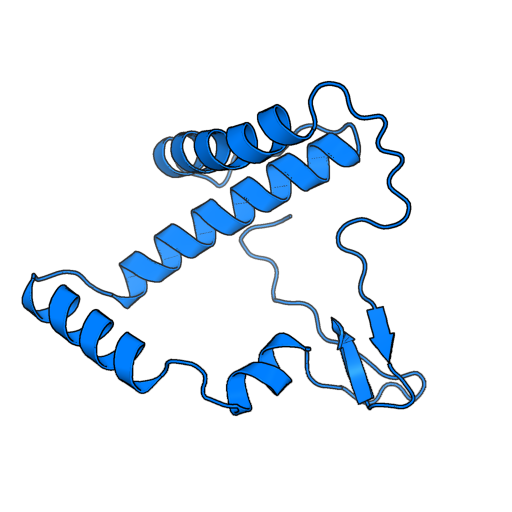06 GLU A C 1
ATOM 821 O O . GLU A 1 106 ? -18.781 5.328 6.826 1.00 93.94 106 GLU A O 1
ATOM 826 N N . PRO A 1 107 ? -17.397 7.076 6.548 1.00 93.38 107 PRO A N 1
ATOM 827 C CA . PRO A 1 107 ? -16.231 6.337 7.013 1.00 93.38 107 PRO A CA 1
ATOM 828 C C . PRO A 1 107 ? -16.306 6.057 8.518 1.00 93.38 107 PRO A C 1
ATOM 830 O O . PRO A 1 107 ? -16.374 6.979 9.324 1.00 93.38 107 PRO A O 1
ATOM 833 N N . ILE A 1 108 ? -16.239 4.780 8.903 1.00 95.31 108 ILE A N 1
ATOM 834 C CA . ILE A 1 108 ? -16.194 4.362 10.318 1.00 95.31 108 ILE A CA 1
ATOM 835 C C . ILE A 1 108 ? -14.742 4.250 10.804 1.00 95.31 108 ILE A C 1
ATOM 837 O O . ILE A 1 108 ? -14.415 4.675 11.908 1.00 95.31 108 ILE A O 1
ATOM 841 N N . LEU A 1 109 ? -13.868 3.666 9.979 1.00 95.00 109 LEU A N 1
ATOM 842 C CA . LEU A 1 109 ? -12.433 3.493 10.221 1.00 95.00 109 LEU A CA 1
ATOM 843 C C . LEU A 1 109 ? -11.695 3.674 8.891 1.00 95.00 109 LEU A C 1
ATOM 845 O O . LEU A 1 109 ? -12.149 3.157 7.868 1.00 95.00 109 LEU A O 1
ATOM 849 N N . ILE A 1 110 ? -10.562 4.374 8.902 1.00 94.19 110 ILE A N 1
ATOM 850 C CA . ILE A 1 110 ? -9.739 4.612 7.709 1.00 94.19 110 ILE A CA 1
ATOM 851 C C . ILE A 1 110 ? -8.280 4.362 8.082 1.00 94.19 110 ILE A C 1
ATOM 853 O O . ILE A 1 110 ? -7.758 5.057 8.945 1.00 94.19 110 ILE A O 1
ATOM 857 N N . GLU A 1 111 ? -7.634 3.389 7.429 1.00 92.19 111 GLU A N 1
ATOM 858 C CA . GLU A 1 111 ? -6.206 3.063 7.640 1.00 92.19 111 GLU A CA 1
ATOM 859 C C . GLU A 1 111 ? -5.841 2.832 9.127 1.00 92.19 111 GLU A C 1
ATOM 861 O O . GLU A 1 111 ? -4.717 3.075 9.568 1.00 92.19 111 GLU A O 1
ATOM 866 N N . GLU A 1 112 ? -6.814 2.349 9.908 1.00 92.38 112 GLU A N 1
ATOM 867 C CA . GLU A 1 112 ? -6.662 2.017 11.323 1.00 92.38 112 GLU A CA 1
ATOM 868 C C . GLU A 1 112 ? -6.177 0.579 11.503 1.00 92.38 112 GLU A C 1
ATOM 870 O O . GLU A 1 112 ? -6.639 -0.347 10.836 1.00 92.38 112 GLU A O 1
ATOM 875 N N . SER A 1 113 ? -5.279 0.378 12.466 1.00 92.62 113 SER A N 1
ATOM 876 C CA . SER A 1 113 ? -4.713 -0.940 12.756 1.00 92.62 113 SER A CA 1
ATOM 877 C C . SER A 1 113 ? -5.678 -1.809 13.553 1.00 92.62 113 SER A C 1
ATOM 879 O O . SER A 1 113 ? -6.037 -1.483 14.686 1.00 92.62 113 SER A O 1
ATOM 881 N N . LEU A 1 114 ? -5.967 -3.002 13.040 1.00 95.19 114 LEU A N 1
ATOM 882 C CA . LEU A 1 114 ? -6.792 -4.007 13.700 1.00 95.19 114 LEU A CA 1
ATOM 883 C C . LEU A 1 114 ? -5.937 -5.185 14.172 1.00 95.19 114 LEU A C 1
ATOM 885 O O . LEU A 1 114 ? -5.087 -5.699 13.449 1.00 95.19 114 LEU A O 1
ATOM 889 N N . ILE A 1 115 ? -6.159 -5.642 15.409 1.00 96.75 115 ILE A N 1
ATOM 890 C CA . ILE A 1 115 ? -5.369 -6.716 16.030 1.00 96.75 115 ILE A CA 1
ATOM 891 C C . ILE A 1 115 ? -6.288 -7.834 16.513 1.00 96.75 115 ILE A C 1
ATOM 893 O O . ILE A 1 115 ? -7.193 -7.625 17.322 1.00 96.75 115 ILE A O 1
ATOM 897 N N . SER A 1 116 ? -6.006 -9.063 16.082 1.00 96.75 116 SER A N 1
ATOM 898 C CA . SER A 1 116 ? -6.662 -10.252 16.613 1.00 96.75 116 SER A CA 1
ATOM 899 C C . SER A 1 116 ? -5.838 -10.848 17.750 1.00 96.75 116 SER A C 1
ATOM 901 O O . SER A 1 116 ? -4.931 -11.643 17.516 1.00 96.75 116 SER A O 1
ATOM 903 N N . ASN A 1 117 ? -6.182 -10.530 19.002 1.00 96.12 117 ASN A N 1
ATOM 904 C CA . ASN A 1 117 ? -5.523 -11.134 20.173 1.00 96.12 117 ASN A CA 1
ATOM 905 C C . ASN A 1 117 ? -5.658 -12.665 20.198 1.00 96.12 117 ASN A C 1
ATOM 907 O O . ASN A 1 117 ? -4.713 -13.378 20.526 1.00 96.12 117 ASN A O 1
ATOM 911 N N . ARG A 1 118 ? -6.825 -13.175 19.788 1.00 96.62 118 ARG A N 1
ATOM 912 C CA . ARG A 1 118 ? -7.113 -14.613 19.735 1.00 96.62 118 ARG A CA 1
ATOM 913 C C . ARG A 1 118 ? -6.235 -15.349 18.721 1.00 96.62 118 ARG A C 1
ATOM 915 O O . ARG A 1 118 ? -5.708 -16.409 19.038 1.00 96.62 118 ARG A O 1
ATOM 922 N N . HIS A 1 119 ? -6.103 -14.806 17.510 1.00 95.88 119 HIS A N 1
ATOM 923 C CA . HIS A 1 119 ? -5.397 -15.467 16.403 1.00 95.88 119 HIS A CA 1
ATOM 924 C C . HIS A 1 119 ? -3.955 -14.978 16.218 1.00 95.88 119 HIS A C 1
ATOM 926 O O . HIS A 1 119 ? -3.223 -15.533 15.405 1.00 95.88 119 HIS A O 1
ATOM 932 N N . LYS A 1 120 ? -3.541 -13.977 16.999 1.00 95.88 120 LYS A N 1
ATOM 933 C CA . LYS A 1 120 ? -2.177 -13.450 17.092 1.00 95.88 120 LYS A CA 1
ATOM 934 C C . LYS A 1 120 ? -1.627 -12.889 15.774 1.00 95.88 120 LYS A C 1
ATOM 936 O O . LYS A 1 120 ? -0.506 -13.207 15.391 1.00 95.88 120 LYS A O 1
ATOM 941 N N . PHE A 1 121 ? -2.393 -12.033 15.104 1.00 95.56 121 PHE A N 1
ATOM 942 C CA . PHE A 1 121 ? -1.934 -11.247 13.951 1.00 95.56 121 PHE A CA 1
ATOM 943 C C . PHE A 1 121 ? -2.607 -9.867 13.936 1.00 95.56 121 PHE A C 1
ATOM 945 O O . PHE A 1 121 ? -3.647 -9.685 14.577 1.00 95.56 121 PHE A O 1
ATOM 952 N N . GLY A 1 122 ? -2.026 -8.914 13.207 1.00 95.50 122 GLY A N 1
ATOM 953 C CA . GLY A 1 122 ? -2.615 -7.593 12.968 1.00 95.50 122 GLY A CA 1
ATOM 954 C C . GLY A 1 122 ? -2.653 -7.225 11.488 1.00 95.50 122 GLY A C 1
ATOM 955 O O . GLY A 1 122 ? -2.016 -7.892 10.676 1.00 95.50 122 GLY A O 1
ATOM 956 N N . GLY A 1 123 ? -3.428 -6.211 11.129 1.00 92.56 123 GLY A N 1
ATOM 957 C CA . GLY A 1 123 ? -3.616 -5.732 9.759 1.00 92.56 123 GLY A CA 1
ATOM 958 C C . GLY A 1 123 ? -4.045 -4.285 9.770 1.00 92.56 123 GLY A C 1
ATOM 959 O O . GLY A 1 123 ? -4.895 -3.955 10.621 1.00 92.56 123 GLY A O 1
#

Foldseek 3Di:
DDPPDDDDWDAAPVRDTFAAPCVVVVVVVPCVVVVVVVCVVVVVVVDPSVVVVSLVVLLCVQLLQCLLCVLVVHDRDCPPDDPVSVVSSVVSNVVVVVVCPPDDDDDPDRPDKDADNPVRYID

Sequence (123 aa):
MSKYKAHQRYRLADNTICPGVTTVTGILGMNKGVLVRWANRIGLEGIDSSKYVDSKATIGTLAHAMVTDKLQGIETDTSDYSKNDIDRAENSALSYYAWERGKEIEPILIEESLISNRHKFGG

pLDDT: mean 92.47, std 7.67, range [61.22, 98.06]

Organism: NCBI:txid412755